Protein AF-A0A6B2XJM4-F1 (afdb_monomer_lite)

Foldseek 3Di:
DDPCVVCVCPDPVNVVVVVVVVVVVCVVVCVVVVVFPWDDPDPPKTWTADPVRPDIDIDD

Structure (mmCIF, N/CA/C/O backbone):
data_AF-A0A6B2XJM4-F1
#
_entry.id   AF-A0A6B2XJM4-F1
#
loop_
_atom_site.group_PDB
_atom_site.id
_atom_site.type_symbol
_atom_site.label_atom_id
_atom_site.label_alt_id
_atom_site.label_comp_id
_atom_site.label_asym_id
_atom_site.label_entity_id
_atom_site.label_seq_id
_atom_site.pdbx_PDB_ins_code
_atom_site.Cartn_x
_atom_site.Cartn_y
_atom_site.Cartn_z
_atom_site.occupancy
_atom_site.B_iso_or_equiv
_atom_site.auth_seq_id
_atom_site.auth_comp_id
_atom_site.auth_asym_id
_atom_site.auth_atom_id
_atom_site.pdbx_PDB_model_num
ATOM 1 N N . MET A 1 1 ? 15.061 4.127 -32.624 1.00 77.44 1 MET A N 1
ATOM 2 C CA . MET A 1 1 ? 14.230 4.028 -31.415 1.00 77.44 1 MET A CA 1
ATOM 3 C C . MET A 1 1 ? 13.178 2.971 -31.685 1.00 77.44 1 MET A C 1
ATOM 5 O O . MET A 1 1 ? 12.381 3.140 -32.600 1.00 77.44 1 MET A O 1
ATOM 9 N N . SER A 1 2 ? 13.283 1.836 -31.010 1.00 92.94 2 SER A N 1
ATOM 10 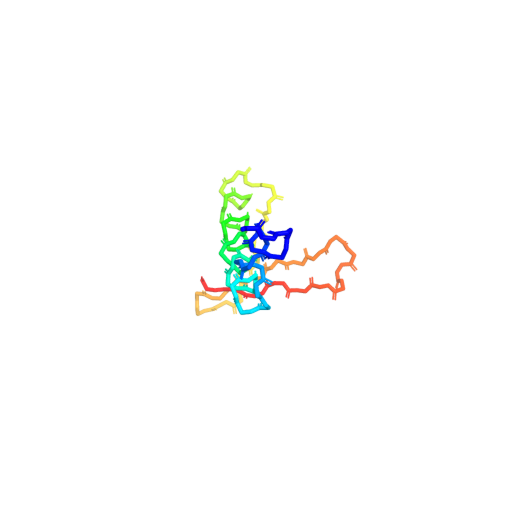C CA . SER A 1 2 ? 12.351 0.717 -31.118 1.00 92.94 2 SER A CA 1
ATOM 11 C C . SER A 1 2 ? 11.184 0.887 -30.137 1.00 92.94 2 SER A C 1
ATOM 13 O O . SER A 1 2 ? 11.252 1.701 -29.218 1.00 92.94 2 SER A O 1
ATOM 15 N N . LEU A 1 3 ? 10.125 0.086 -30.287 1.00 92.75 3 LEU A N 1
ATOM 16 C CA . LEU A 1 3 ? 9.059 0.006 -29.279 1.00 92.75 3 LEU A CA 1
ATOM 17 C C . LEU A 1 3 ? 9.586 -0.459 -27.910 1.00 92.75 3 LEU A C 1
ATOM 19 O O . LEU A 1 3 ? 9.052 -0.047 -26.885 1.00 92.75 3 LEU A O 1
ATOM 23 N N . ALA A 1 4 ? 10.648 -1.271 -27.883 1.00 93.56 4 ALA A N 1
ATOM 24 C CA . ALA A 1 4 ? 11.279 -1.701 -26.638 1.00 93.56 4 ALA A CA 1
ATOM 25 C C . ALA A 1 4 ? 11.963 -0.530 -25.911 1.00 93.56 4 ALA A C 1
ATOM 27 O O . ALA A 1 4 ? 11.888 -0.447 -24.687 1.00 93.56 4 ALA A O 1
ATOM 28 N N . ASP A 1 5 ? 12.543 0.424 -26.650 1.00 96.31 5 ASP A N 1
ATOM 29 C CA . ASP A 1 5 ? 13.193 1.604 -26.061 1.00 96.31 5 ASP A CA 1
ATOM 30 C C . ASP A 1 5 ? 12.179 2.486 -25.309 1.00 96.31 5 ASP A C 1
ATOM 32 O O . ASP A 1 5 ? 12.507 3.065 -24.274 1.00 96.31 5 ASP A O 1
ATOM 36 N N . ALA A 1 6 ? 10.926 2.548 -25.781 1.00 97.25 6 ALA A N 1
ATOM 37 C CA . ALA A 1 6 ? 9.857 3.320 -25.141 1.00 97.25 6 ALA A CA 1
ATOM 38 C C . ALA A 1 6 ? 9.480 2.787 -23.745 1.00 97.25 6 ALA A C 1
ATOM 40 O O . ALA A 1 6 ? 9.027 3.549 -22.890 1.00 97.25 6 ALA A O 1
ATOM 41 N N . VAL A 1 7 ? 9.696 1.492 -23.496 1.00 96.94 7 VAL A N 1
ATOM 42 C CA . VAL A 1 7 ? 9.377 0.815 -22.227 1.00 96.94 7 VAL A CA 1
ATOM 43 C C . VAL A 1 7 ? 10.618 0.355 -21.463 1.00 96.94 7 VAL A C 1
ATOM 45 O O . VAL A 1 7 ? 10.490 -0.335 -20.458 1.00 96.94 7 VAL A O 1
ATO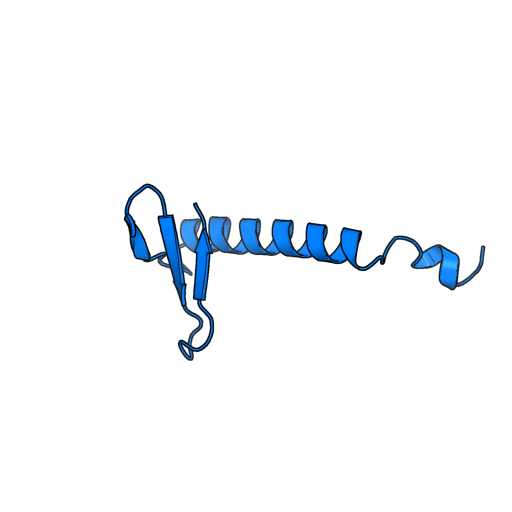M 48 N N . ALA A 1 8 ? 11.821 0.764 -21.877 1.00 97.06 8 ALA A N 1
ATOM 49 C CA . ALA A 1 8 ? 13.077 0.300 -21.278 1.00 97.06 8 ALA A CA 1
ATOM 50 C C . ALA A 1 8 ? 13.220 0.635 -19.777 1.00 97.06 8 ALA A C 1
ATOM 52 O O . ALA A 1 8 ? 14.010 0.018 -19.069 1.00 97.06 8 ALA A O 1
ATOM 53 N N . HIS A 1 9 ? 12.444 1.600 -19.276 1.00 96.06 9 HIS A N 1
ATOM 54 C CA . HIS A 1 9 ? 12.378 1.968 -17.860 1.00 96.06 9 HIS A CA 1
ATOM 55 C C . HIS A 1 9 ? 11.544 0.993 -17.006 1.00 96.06 9 HIS A C 1
ATOM 57 O O . HIS A 1 9 ? 11.613 1.042 -15.777 1.00 96.06 9 HIS A O 1
ATOM 63 N N . LEU A 1 10 ? 10.752 0.113 -17.626 1.00 97.62 10 LEU A N 1
ATOM 64 C CA . LEU A 1 10 ? 9.957 -0.903 -16.939 1.00 97.62 10 LEU A CA 1
ATOM 65 C C . LEU A 1 10 ? 10.819 -2.132 -16.628 1.00 97.62 10 LEU A C 1
ATOM 67 O O . LEU A 1 10 ? 10.666 -3.191 -17.233 1.00 97.62 10 LEU A O 1
ATOM 71 N N . SER A 1 11 ? 11.725 -1.988 -15.660 1.00 97.81 11 SER A N 1
ATOM 72 C CA . SER A 1 11 ? 12.428 -3.123 -15.055 1.00 97.81 11 SER A CA 1
ATOM 73 C C . SER A 1 11 ? 11.709 -3.589 -13.780 1.00 97.81 11 SER A C 1
ATOM 75 O O . SER A 1 11 ? 11.070 -2.767 -13.108 1.00 97.81 11 SER A O 1
ATOM 77 N N . PRO A 1 12 ? 11.823 -4.874 -13.393 1.00 98.62 12 PRO A N 1
ATOM 78 C CA . PRO A 1 12 ? 11.259 -5.370 -12.137 1.00 98.62 12 PRO A CA 1
ATOM 79 C C . PRO A 1 12 ? 11.686 -4.549 -10.910 1.00 98.62 12 PRO A C 1
ATOM 81 O O . PRO A 1 12 ? 10.871 -4.266 -10.034 1.00 98.62 12 PRO A O 1
ATOM 84 N N . GLU A 1 13 ? 12.942 -4.106 -10.858 1.00 98.62 13 GLU A N 1
ATOM 85 C CA . GLU A 1 13 ? 13.524 -3.365 -9.734 1.00 98.62 13 GLU A CA 1
ATOM 86 C C . GLU A 1 13 ? 12.960 -1.944 -9.645 1.00 98.62 13 GLU A C 1
ATOM 88 O O . GLU A 1 13 ? 12.559 -1.488 -8.567 1.00 98.62 13 GLU A O 1
ATOM 93 N N . LEU A 1 14 ? 12.898 -1.241 -10.782 1.00 98.56 14 LEU A N 1
ATOM 94 C CA . LEU A 1 14 ? 12.329 0.103 -10.853 1.00 98.56 14 LEU A CA 1
ATOM 95 C C . L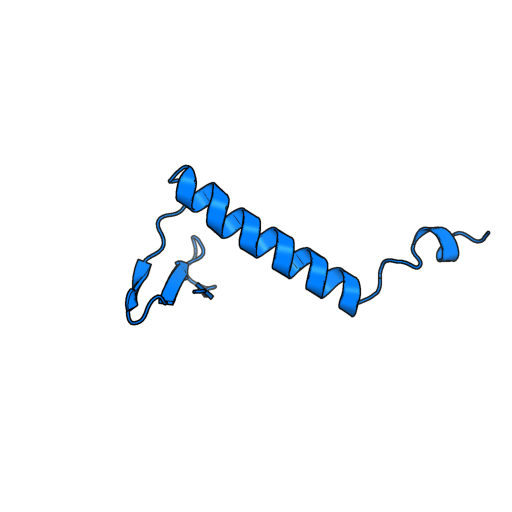EU A 1 14 ? 10.833 0.074 -10.542 1.00 98.56 14 LEU A C 1
ATOM 97 O O . LEU A 1 14 ? 10.342 0.914 -9.783 1.00 98.56 14 LEU A O 1
ATOM 101 N N . TRP A 1 15 ? 10.124 -0.933 -11.049 1.00 98.69 15 TRP A N 1
ATOM 102 C CA . TRP A 1 15 ? 8.702 -1.106 -10.792 1.00 98.69 15 TRP A CA 1
ATOM 103 C C . TRP A 1 15 ? 8.413 -1.441 -9.327 1.00 98.69 15 TRP A C 1
ATOM 105 O O . TRP A 1 15 ? 7.528 -0.832 -8.720 1.00 98.69 15 TRP A O 1
ATOM 115 N N . ALA A 1 16 ? 9.188 -2.336 -8.709 1.00 98.75 16 ALA A N 1
ATOM 116 C CA . ALA A 1 16 ? 9.056 -2.657 -7.289 1.00 98.75 16 ALA A CA 1
ATOM 117 C C . ALA A 1 16 ? 9.305 -1.426 -6.399 1.00 98.75 16 ALA A C 1
ATOM 119 O O . ALA A 1 16 ? 8.558 -1.179 -5.446 1.00 98.75 16 ALA A O 1
ATOM 120 N N . ARG A 1 17 ? 10.312 -0.606 -6.732 1.00 98.69 17 ARG A N 1
ATOM 121 C CA . ARG A 1 17 ? 10.585 0.657 -6.029 1.00 98.69 17 ARG A CA 1
ATOM 122 C C . ARG A 1 17 ? 9.435 1.653 -6.186 1.00 98.69 17 ARG A C 1
ATOM 124 O O . ARG A 1 17 ? 9.027 2.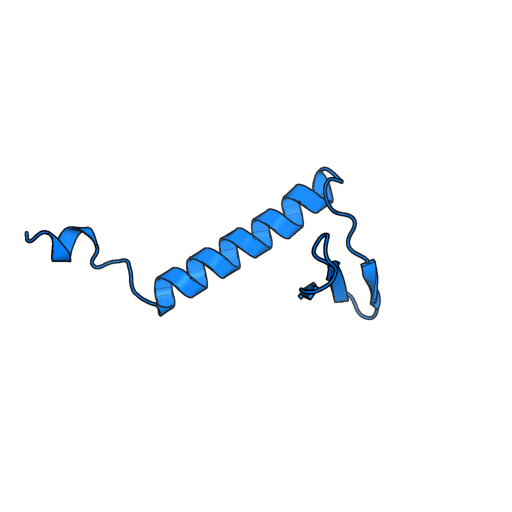256 -5.191 1.00 98.69 17 ARG A O 1
ATOM 131 N N . ALA A 1 18 ? 8.920 1.821 -7.403 1.00 98.75 18 ALA A N 1
ATOM 132 C CA . ALA A 1 18 ? 7.800 2.716 -7.679 1.00 98.75 18 ALA A CA 1
ATOM 133 C C . ALA A 1 18 ? 6.547 2.301 -6.891 1.00 98.75 18 ALA A C 1
ATOM 135 O O . ALA A 1 18 ? 5.958 3.129 -6.197 1.00 98.75 18 ALA A O 1
ATOM 136 N N . ASN A 1 19 ? 6.204 1.010 -6.897 1.00 98.81 19 ASN A N 1
ATOM 137 C CA . ASN A 1 19 ? 5.056 0.487 -6.156 1.00 98.81 19 ASN A CA 1
ATOM 138 C C . ASN A 1 19 ? 5.217 0.652 -4.644 1.00 98.81 19 ASN A C 1
ATOM 140 O O . ASN A 1 19 ? 4.291 1.117 -3.986 1.00 98.81 19 ASN A O 1
ATOM 144 N N . ARG A 1 20 ? 6.398 0.372 -4.076 1.00 98.62 20 ARG A N 1
ATOM 145 C CA . ARG A 1 20 ? 6.650 0.616 -2.645 1.00 98.62 20 ARG A CA 1
ATOM 146 C C . ARG A 1 20 ? 6.436 2.085 -2.275 1.00 98.62 20 ARG A C 1
ATOM 148 O O . ARG A 1 20 ? 5.852 2.376 -1.233 1.00 98.62 20 ARG A O 1
ATOM 155 N N . ALA A 1 21 ? 6.909 3.011 -3.110 1.00 98.75 21 ALA A N 1
ATOM 156 C CA . ALA A 1 21 ? 6.727 4.440 -2.876 1.00 98.75 21 ALA A CA 1
ATOM 157 C C . ALA A 1 21 ? 5.251 4.857 -2.970 1.00 98.75 21 ALA A C 1
ATOM 159 O O . ALA A 1 21 ? 4.798 5.647 -2.139 1.00 98.75 21 ALA A O 1
ATOM 160 N N . LEU A 1 22 ? 4.517 4.309 -3.941 1.00 98.88 22 LEU A N 1
ATOM 161 C CA . LEU A 1 22 ? 3.095 4.575 -4.133 1.00 98.88 22 LEU A CA 1
ATOM 162 C C . LEU A 1 22 ? 2.254 4.025 -2.975 1.00 98.88 22 LEU A C 1
ATOM 164 O O . LEU A 1 22 ? 1.467 4.773 -2.407 1.00 98.88 22 LEU A O 1
ATOM 168 N N . VAL A 1 23 ? 2.472 2.771 -2.564 1.00 98.62 23 VAL A N 1
ATOM 169 C CA . VAL A 1 23 ? 1.774 2.145 -1.425 1.00 98.62 23 VAL A CA 1
ATOM 170 C C . VAL A 1 23 ? 2.047 2.907 -0.132 1.00 98.62 23 VAL A C 1
ATOM 172 O O . VAL A 1 23 ? 1.111 3.210 0.597 1.00 98.62 23 VAL A O 1
ATOM 175 N N . ARG A 1 24 ? 3.302 3.301 0.134 1.00 98.69 24 ARG A N 1
ATOM 176 C CA . ARG A 1 24 ? 3.639 4.140 1.297 1.00 98.69 24 ARG A CA 1
ATOM 177 C C . ARG A 1 24 ? 2.853 5.452 1.289 1.00 98.69 24 ARG A C 1
ATOM 179 O O . ARG A 1 24 ? 2.349 5.858 2.331 1.00 98.69 24 ARG A O 1
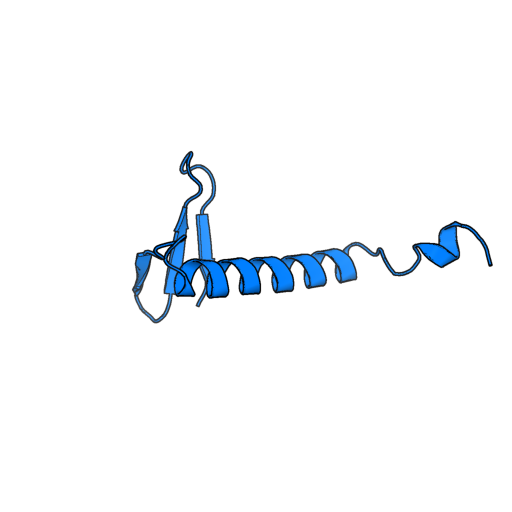ATOM 186 N N . LYS A 1 25 ? 2.760 6.123 0.134 1.00 98.75 25 LYS A N 1
ATOM 187 C CA . LYS A 1 25 ? 1.973 7.355 0.012 1.00 98.75 25 LYS A CA 1
ATOM 188 C C . LYS A 1 25 ? 0.486 7.074 0.238 1.00 98.75 25 LYS A C 1
ATOM 190 O O . LYS A 1 25 ? -0.128 7.786 1.015 1.00 98.75 25 LYS A O 1
ATOM 195 N N . GLY A 1 26 ? -0.063 6.029 -0.379 1.00 98.69 26 GLY A N 1
ATOM 196 C CA . GLY A 1 26 ? -1.457 5.626 -0.186 1.00 98.69 26 GLY A CA 1
ATOM 197 C C . GLY A 1 26 ? -1.785 5.379 1.286 1.00 98.69 26 GLY A C 1
ATOM 198 O O . GLY A 1 26 ? -2.722 5.971 1.803 1.00 98.69 26 GLY A O 1
ATOM 199 N N . LEU A 1 27 ? -0.962 4.595 1.989 1.00 98.56 27 LEU A N 1
ATOM 200 C CA . LEU A 1 27 ? -1.127 4.351 3.425 1.00 98.56 27 LEU A CA 1
ATOM 201 C C . LEU A 1 27 ? -1.094 5.653 4.237 1.00 98.56 27 LEU A C 1
ATOM 203 O O . LEU A 1 27 ? -1.928 5.826 5.119 1.00 98.56 27 LEU A O 1
ATOM 207 N N . ALA A 1 28 ? -0.179 6.576 3.933 1.00 98.56 28 ALA A N 1
ATOM 208 C CA . ALA A 1 28 ? -0.072 7.848 4.646 1.00 98.56 28 ALA A CA 1
ATOM 209 C C . ALA A 1 28 ? -1.273 8.779 4.392 1.00 98.56 28 ALA A C 1
ATOM 211 O O . ALA A 1 28 ? -1.927 9.203 5.342 1.00 98.56 28 ALA A O 1
ATOM 212 N N . GLU A 1 29 ? -1.587 9.071 3.128 1.00 98.75 29 GLU A N 1
ATOM 213 C CA . GLU A 1 29 ? -2.640 10.029 2.758 1.00 98.75 29 GLU A CA 1
ATOM 214 C C . GLU A 1 29 ? -4.033 9.501 3.120 1.00 98.75 29 GLU A C 1
ATOM 216 O O . GLU A 1 29 ? -4.836 10.215 3.712 1.00 98.75 29 GLU A O 1
ATOM 221 N N . PHE A 1 30 ? -4.313 8.219 2.870 1.00 98.75 30 PHE A N 1
ATOM 222 C CA . PHE A 1 30 ? -5.608 7.644 3.239 1.00 98.75 30 PHE A CA 1
ATOM 223 C C . PHE A 1 30 ? -5.791 7.544 4.755 1.00 98.75 30 PHE A C 1
ATOM 225 O O . PHE A 1 30 ? -6.916 7.663 5.238 1.00 98.75 30 PHE A O 1
ATOM 232 N N . SER A 1 31 ? -4.709 7.381 5.524 1.00 98.38 31 SER A N 1
ATOM 233 C CA . SER A 1 31 ? -4.785 7.485 6.987 1.00 98.38 31 SER A CA 1
ATOM 234 C C . SER A 1 31 ? -5.004 8.930 7.441 1.00 98.38 31 SER A C 1
ATOM 236 O O . SER A 1 31 ? -5.783 9.171 8.360 1.00 98.38 31 SER A O 1
ATOM 238 N N . HIS A 1 32 ? -4.367 9.905 6.781 1.00 98.25 32 HIS A N 1
ATOM 239 C CA . HIS A 1 32 ? -4.578 11.331 7.045 1.00 98.25 32 HIS A CA 1
ATOM 240 C C . HIS A 1 32 ? -6.044 11.741 6.826 1.00 98.25 32 HIS A C 1
ATOM 242 O O . HIS A 1 32 ? -6.641 12.398 7.680 1.00 98.25 32 HIS A O 1
ATOM 248 N N . GLU A 1 33 ? -6.643 11.281 5.727 1.00 98.56 33 GLU A N 1
ATOM 249 C CA . GLU A 1 33 ? -8.051 11.509 5.379 1.00 98.56 33 GLU A CA 1
ATOM 250 C C . GLU A 1 33 ? -9.035 10.614 6.157 1.00 98.56 33 GLU A C 1
ATOM 252 O O . GLU A 1 33 ? -10.247 10.752 6.005 1.00 98.56 33 GLU A O 1
ATOM 257 N N . ARG A 1 34 ? -8.535 9.724 7.029 1.00 98.00 34 ARG A N 1
ATOM 258 C CA . ARG A 1 34 ? -9.319 8.764 7.834 1.00 98.00 34 ARG A CA 1
ATOM 259 C C . ARG A 1 34 ? -10.124 7.751 7.013 1.00 98.00 34 ARG A C 1
ATOM 261 O O . ARG A 1 34 ? -11.079 7.169 7.522 1.00 98.00 34 ARG A O 1
ATOM 268 N N . LEU A 1 35 ? -9.723 7.509 5.767 1.00 98.38 35 LEU A N 1
ATOM 269 C CA . LEU A 1 35 ? -10.204 6.375 4.973 1.00 98.38 35 LEU A CA 1
ATOM 270 C C . LEU A 1 35 ? -9.639 5.057 5.515 1.00 98.38 35 LEU A C 1
ATOM 272 O O . LEU A 1 35 ? -10.325 4.040 5.522 1.00 98.38 35 LEU A O 1
ATOM 276 N N . LEU A 1 36 ? -8.398 5.090 6.006 1.00 98.44 36 LEU A N 1
ATOM 277 C CA . LEU A 1 36 ? -7.773 4.001 6.750 1.00 98.44 36 LEU A CA 1
ATOM 278 C C . LEU A 1 36 ? -7.585 4.415 8.209 1.00 98.44 36 LEU A C 1
ATOM 280 O O . LEU A 1 36 ? -7.315 5.577 8.509 1.00 98.44 36 LEU A O 1
ATOM 284 N N . THR A 1 37 ? -7.689 3.449 9.121 1.00 97.94 37 THR A N 1
ATOM 285 C CA . THR A 1 37 ? -7.393 3.644 10.549 1.00 97.94 37 THR A CA 1
ATOM 286 C C . THR A 1 37 ? -6.333 2.627 10.979 1.00 97.94 37 THR A C 1
ATOM 288 O O . THR A 1 37 ? -6.687 1.521 11.389 1.00 97.94 37 THR A O 1
ATOM 291 N N . PRO A 1 38 ? -5.030 2.946 10.840 1.00 98.38 38 PRO A N 1
ATOM 292 C CA . PRO A 1 38 ? -3.965 2.021 11.205 1.00 98.38 38 PRO A CA 1
ATOM 293 C C . PRO A 1 38 ? -4.030 1.613 12.677 1.00 98.38 38 PRO A C 1
ATOM 295 O O . PRO A 1 38 ? -4.145 2.457 13.565 1.00 98.38 38 PRO A O 1
ATOM 298 N N . THR A 1 39 ? -3.908 0.314 12.941 1.00 98.38 39 THR A N 1
ATOM 299 C CA . THR A 1 39 ? -3.867 -0.228 14.302 1.00 98.38 39 THR A CA 1
ATOM 300 C C . THR A 1 39 ? -2.428 -0.193 14.822 1.00 98.38 39 THR A C 1
ATOM 302 O O . THR A 1 39 ? -1.550 -0.787 14.183 1.00 98.38 39 THR A O 1
ATOM 305 N N . PRO A 1 40 ? -2.148 0.471 15.959 1.00 97.88 40 PRO A N 1
ATOM 306 C CA . PRO A 1 40 ? -0.819 0.470 16.556 1.00 97.88 40 PRO A CA 1
ATOM 307 C C . PRO A 1 40 ? -0.475 -0.921 17.103 1.00 97.88 40 PRO A C 1
ATOM 309 O O . PRO A 1 40 ? -1.271 -1.547 17.797 1.00 97.88 40 PRO A O 1
ATOM 312 N N . LEU A 1 41 ? 0.741 -1.380 16.817 1.00 97.50 41 LEU A N 1
ATOM 313 C CA . LEU A 1 41 ? 1.314 -2.637 17.308 1.00 97.50 41 LEU A CA 1
ATOM 314 C C . LEU A 1 41 ? 2.384 -2.415 18.398 1.00 97.50 41 LEU A C 1
ATOM 316 O O . LEU A 1 41 ? 2.901 -3.380 18.959 1.00 97.50 41 LEU A O 1
ATOM 320 N N . GLY A 1 42 ? 2.709 -1.154 18.710 1.00 95.56 42 GLY A N 1
ATOM 321 C CA . GLY A 1 42 ? 3.772 -0.759 19.642 1.00 95.56 42 GLY A CA 1
ATOM 322 C C . GLY A 1 42 ? 5.100 -0.450 18.940 1.00 95.56 42 GLY A C 1
ATOM 323 O O . GLY A 1 42 ? 5.301 -0.817 17.788 1.00 95.56 42 GLY A O 1
ATOM 324 N N . SE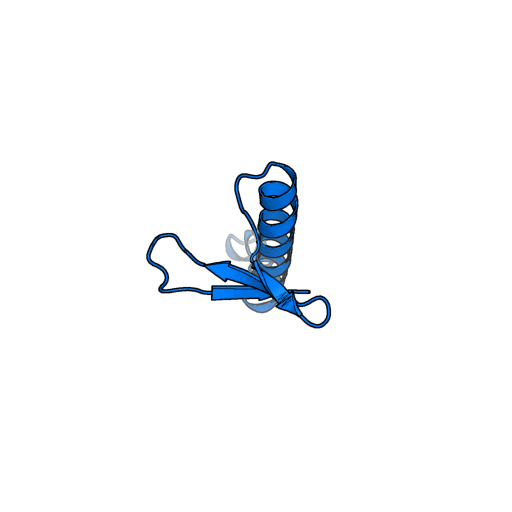R A 1 43 ? 6.010 0.253 19.626 1.00 93.75 43 SER A N 1
ATOM 325 C CA . SER A 1 43 ? 7.345 0.615 19.101 1.00 93.75 43 SER A CA 1
ATOM 326 C C . SER A 1 43 ? 7.318 1.288 17.717 1.00 93.75 43 SER A C 1
ATOM 328 O O . SER A 1 43 ? 8.092 0.919 16.830 1.00 93.75 43 SER A O 1
ATOM 330 N N . ASP A 1 44 ? 6.401 2.244 17.538 1.00 94.25 44 ASP A N 1
ATOM 331 C CA . ASP A 1 44 ? 6.146 2.959 16.277 1.00 94.25 44 ASP A CA 1
ATOM 332 C C . ASP A 1 44 ? 5.795 2.045 15.094 1.00 94.25 44 ASP A C 1
ATOM 334 O O . ASP A 1 44 ? 5.999 2.410 13.945 1.00 94.25 44 ASP A O 1
ATOM 338 N N . LEU A 1 45 ? 5.283 0.840 15.353 1.00 97.88 45 LEU A N 1
ATOM 339 C CA . LEU A 1 45 ? 4.796 -0.074 14.327 1.00 97.88 45 LEU A CA 1
ATOM 340 C C . LEU A 1 45 ? 3.271 0.010 14.221 1.00 97.88 45 LEU A C 1
ATOM 342 O O . LEU A 1 45 ? 2.566 0.004 15.231 1.00 97.88 45 LEU A O 1
ATOM 346 N N . TYR A 1 46 ? 2.769 0.013 12.990 1.00 98.56 46 TYR A N 1
ATOM 347 C CA . TYR A 1 46 ? 1.350 0.068 12.653 1.00 98.56 46 TYR A CA 1
ATOM 348 C C . TYR A 1 46 ? 0.973 -1.038 11.668 1.00 98.56 46 TYR A C 1
ATOM 350 O O . TYR A 1 46 ? 1.818 -1.545 10.922 1.00 98.56 46 TYR A O 1
ATOM 358 N N . SER A 1 47 ? -0.313 -1.389 11.654 1.00 98.44 47 SER A N 1
ATOM 359 C CA . SER A 1 47 ? -0.902 -2.343 10.713 1.00 98.44 47 SER A CA 1
ATOM 360 C C . SER A 1 47 ? -2.186 -1.820 10.073 1.00 98.44 47 SER A C 1
ATOM 362 O O . SER A 1 47 ? -2.962 -1.101 10.702 1.00 98.44 47 SER A O 1
ATOM 364 N N . VAL A 1 48 ? -2.417 -2.206 8.820 1.00 98.62 48 VAL A N 1
ATOM 365 C CA . VAL A 1 48 ? -3.700 -2.070 8.118 1.00 98.62 48 VAL A CA 1
ATOM 366 C C . VAL A 1 48 ? -4.032 -3.420 7.487 1.00 98.62 48 VAL A C 1
ATOM 368 O O . VAL A 1 48 ? -3.198 -3.984 6.776 1.00 98.62 48 VAL A O 1
ATOM 371 N N . LEU A 1 49 ? -5.237 -3.927 7.745 1.00 98.50 49 LEU A N 1
ATOM 372 C CA . LEU A 1 49 ? -5.768 -5.136 7.115 1.00 98.50 49 LEU A CA 1
ATOM 373 C C . LEU A 1 49 ? -6.567 -4.777 5.859 1.00 98.50 49 LEU A C 1
ATOM 375 O O . LEU A 1 49 ? -7.195 -3.720 5.807 1.00 98.50 49 LEU A O 1
ATOM 379 N N . SER A 1 50 ? -6.547 -5.658 4.861 1.00 97.94 50 SER A N 1
ATOM 380 C CA . SER A 1 50 ? -7.516 -5.629 3.763 1.00 97.94 50 SER A CA 1
ATOM 381 C C . SER A 1 50 ? -8.932 -5.918 4.271 1.00 97.94 50 SER A C 1
ATOM 383 O O . SER A 1 50 ? -9.109 -6.507 5.337 1.00 97.94 50 SER A O 1
ATOM 385 N N . ASP A 1 51 ? -9.946 -5.551 3.487 1.00 97.62 51 ASP A N 1
ATOM 386 C CA . ASP A 1 51 ? -11.361 -5.729 3.851 1.00 97.62 51 ASP A CA 1
ATOM 387 C C . ASP A 1 51 ? -11.723 -7.193 4.164 1.00 97.62 51 ASP A C 1
ATOM 389 O O . ASP A 1 51 ? -12.516 -7.475 5.059 1.00 97.62 51 ASP A O 1
ATOM 393 N N . ASP A 1 52 ? -11.106 -8.140 3.455 1.00 97.94 52 ASP A N 1
ATOM 394 C CA . ASP A 1 52 ? -11.264 -9.585 3.664 1.00 97.94 52 ASP A CA 1
ATOM 395 C C . ASP A 1 52 ? -10.334 -10.155 4.754 1.00 97.94 52 ASP A C 1
ATOM 397 O O . ASP A 1 52 ? -10.365 -11.352 5.038 1.00 97.94 52 ASP A O 1
ATOM 401 N N . SER A 1 53 ? -9.504 -9.306 5.367 1.00 96.62 53 SER A N 1
ATOM 402 C CA . SER A 1 53 ? -8.501 -9.647 6.382 1.00 96.62 53 SER A CA 1
ATOM 403 C C . SER A 1 53 ? -7.447 -10.675 5.944 1.00 96.62 53 SER A C 1
ATOM 405 O O . SER A 1 53 ? -6.771 -11.255 6.794 1.00 96.62 53 SER A O 1
ATOM 407 N N . THR A 1 54 ? -7.268 -10.908 4.639 1.00 98.31 54 THR A N 1
ATOM 408 C CA . THR A 1 54 ? -6.274 -11.872 4.130 1.00 98.31 54 THR A CA 1
ATOM 409 C C . THR A 1 54 ? -4.883 -11.266 3.942 1.00 98.31 54 THR A C 1
ATOM 411 O O . THR A 1 54 ? -3.892 -11.998 3.906 1.00 98.31 54 THR A O 1
ATOM 414 N N . VAL A 1 55 ? -4.785 -9.935 3.857 1.00 98.38 55 VAL A N 1
ATOM 415 C CA . VAL A 1 55 ? -3.530 -9.201 3.670 1.00 98.38 55 VAL A CA 1
ATOM 416 C C . VAL A 1 55 ? -3.337 -8.195 4.798 1.00 98.38 55 VAL A C 1
ATOM 418 O O . VAL A 1 55 ? -4.225 -7.404 5.103 1.00 98.38 55 VAL A O 1
ATOM 421 N N . GLU A 1 56 ? -2.136 -8.181 5.375 1.00 98.38 56 GLU A N 1
ATOM 422 C CA . GLU A 1 56 ? -1.726 -7.203 6.381 1.00 98.38 56 GLU A CA 1
ATOM 423 C C . GLU A 1 56 ? -0.545 -6.367 5.873 1.00 98.38 56 GLU A C 1
ATOM 425 O O . GLU A 1 56 ? 0.532 -6.888 5.569 1.00 98.38 56 GLU A O 1
ATOM 430 N N . TYR A 1 57 ? -0.724 -5.049 5.828 1.00 98.50 57 TYR A N 1
ATOM 431 C CA . TYR A 1 57 ? 0.355 -4.094 5.599 1.00 98.50 57 TYR A CA 1
ATOM 432 C C . TYR A 1 57 ? 0.924 -3.644 6.939 1.00 98.50 57 TYR A C 1
ATOM 434 O O . TYR A 1 57 ? 0.221 -3.004 7.715 1.00 98.50 57 TYR A O 1
ATOM 442 N N . ARG A 1 58 ? 2.208 -3.925 7.190 1.00 98.19 58 ARG A N 1
ATOM 443 C CA . ARG A 1 58 ? 2.936 -3.454 8.380 1.00 98.19 58 ARG A CA 1
ATOM 444 C C . ARG A 1 58 ? 3.957 -2.390 8.013 1.00 98.19 58 ARG A C 1
ATOM 446 O O . ARG A 1 58 ? 4.730 -2.570 7.069 1.00 98.19 58 ARG A O 1
ATOM 453 N N . PHE A 1 59 ? 3.982 -1.301 8.768 1.00 97.69 59 PHE A N 1
ATOM 454 C CA . PHE A 1 59 ? 4.872 -0.170 8.514 1.00 97.69 59 PHE A CA 1
ATOM 455 C C . PHE A 1 59 ? 5.201 0.586 9.799 1.00 97.69 59 PHE A C 1
ATOM 457 O O . PHE A 1 59 ? 4.522 0.427 10.810 1.00 97.69 59 PHE A O 1
ATOM 464 N N . LYS A 1 60 ? 6.274 1.374 9.737 1.00 95.19 60 LYS A N 1
ATOM 465 C CA . LYS A 1 60 ? 6.661 2.335 10.767 1.00 95.19 60 LYS A CA 1
ATOM 466 C C . LYS A 1 60 ? 6.373 3.742 10.275 1.00 95.19 60 LYS A C 1
ATOM 468 O O . LYS A 1 60 ? 6.588 3.950 9.055 1.00 95.19 60 LYS A O 1
#

Sequence (60 aa):
MSLADAVAHLSPELWARANRALVRKGLAEFSHERLLTPTPLGSDLYSVLSDDSTVEYRFK

Radius of gyration: 16.08 Å; chains: 1; bounding box: 26×23×51 Å

pLDDT: mean 97.35, std 3.0, range [77.44, 98.88]

Secondary structure (DSSP, 8-state):
--HHHHTTT--HHHHHHHHHHHHHHHHHHHHHTTSS-PEEEETTEEEEE-TTS--EEEE-